Protein AF-A0A969PBF2-F1 (afdb_monomer_lite)

Secondary structure (DSSP, 8-state):
-TTGGGGGTSSSHHHHHHHHHHHHTT----------HHHHHHHHHHHHHHH--

Structure (mmCIF, N/CA/C/O backbone):
data_AF-A0A969PBF2-F1
#
_entry.id   AF-A0A969PBF2-F1
#
loop_
_atom_site.group_PDB
_atom_site.id
_atom_site.type_symbol
_atom_site.label_atom_id
_atom_site.label_alt_id
_atom_site.label_comp_id
_atom_site.label_asym_id
_atom_site.label_entity_id
_atom_site.label_seq_id
_atom_site.pdbx_PDB_ins_code
_atom_site.Cartn_x
_atom_site.Cartn_y
_atom_site.Cartn_z
_atom_site.occupancy
_atom_site.B_iso_or_equiv
_atom_site.auth_seq_id
_atom_site.auth_comp_id
_atom_site.auth_asym_id
_atom_site.auth_atom_id
_atom_site.pdbx_PDB_model_num
ATOM 1 N N . HIS A 1 1 ? 12.122 -0.522 2.502 1.00 71.81 1 HIS A N 1
ATOM 2 C CA . HIS A 1 1 ? 11.620 0.410 1.470 1.00 71.81 1 HIS A CA 1
ATOM 3 C C . HIS A 1 1 ? 10.100 0.495 1.611 1.00 71.81 1 HIS A C 1
ATOM 5 O O . HIS A 1 1 ? 9.498 -0.561 1.803 1.00 71.81 1 HIS A O 1
ATOM 11 N N . PRO A 1 2 ? 9.483 1.694 1.604 1.00 77.50 2 PRO A N 1
ATOM 12 C CA . PRO A 1 2 ? 8.017 1.828 1.603 1.00 77.50 2 PRO A CA 1
ATOM 13 C C . PRO A 1 2 ? 7.457 1.039 0.416 1.00 77.50 2 PRO A C 1
ATOM 15 O O . PRO A 1 2 ? 8.018 1.144 -0.651 1.00 77.50 2 PRO A O 1
ATOM 18 N N . PHE A 1 3 ? 6.424 0.209 0.564 1.00 88.12 3 PHE A N 1
ATOM 19 C CA . PHE A 1 3 ? 5.957 -0.734 -0.483 1.00 88.12 3 PHE A CA 1
ATOM 20 C C . PHE A 1 3 ? 6.803 -2.008 -0.705 1.00 88.12 3 PHE A C 1
ATOM 22 O O . PHE A 1 3 ? 6.530 -2.742 -1.645 1.00 88.12 3 PHE A O 1
ATOM 29 N N . SER A 1 4 ? 7.765 -2.368 0.159 1.00 86.88 4 SER A N 1
ATOM 30 C CA . SER A 1 4 ? 8.501 -3.651 0.019 1.00 86.88 4 SER A CA 1
ATOM 31 C C . SER A 1 4 ? 7.610 -4.897 0.074 1.00 86.88 4 SER A C 1
ATOM 33 O O . SER A 1 4 ? 7.982 -5.955 -0.412 1.00 86.88 4 SER A O 1
ATOM 35 N N . ALA A 1 5 ? 6.419 -4.789 0.663 1.00 88.94 5 ALA A N 1
ATOM 36 C CA . ALA A 1 5 ? 5.445 -5.873 0.663 1.00 88.94 5 ALA A CA 1
ATOM 37 C C . ALA A 1 5 ? 4.778 -6.091 -0.709 1.00 88.94 5 ALA A C 1
ATOM 39 O O . ALA A 1 5 ? 4.064 -7.070 -0.870 1.00 88.94 5 ALA A O 1
ATOM 40 N N . TRP A 1 6 ? 4.959 -5.197 -1.688 1.00 90.00 6 TRP A N 1
ATOM 41 C CA . TRP A 1 6 ? 4.289 -5.285 -2.992 1.00 90.00 6 TRP A CA 1
ATOM 42 C C . TRP A 1 6 ? 4.966 -6.257 -3.960 1.00 90.00 6 TRP A C 1
ATOM 44 O O . TRP A 1 6 ? 4.338 -6.663 -4.934 1.00 90.00 6 TRP A O 1
ATOM 54 N N . ASP A 1 7 ? 6.183 -6.713 -3.657 1.00 86.25 7 ASP A N 1
ATOM 55 C CA . ASP A 1 7 ? 6.867 -7.758 -4.429 1.00 86.25 7 ASP A CA 1
ATOM 56 C C . ASP A 1 7 ? 6.118 -9.104 -4.417 1.00 86.25 7 ASP A C 1
ATOM 58 O O . ASP A 1 7 ? 6.382 -9.959 -5.251 1.00 86.25 7 ASP A O 1
ATOM 62 N N . VAL A 1 8 ? 5.153 -9.298 -3.505 1.00 89.56 8 VAL A N 1
ATOM 63 C CA . VAL A 1 8 ? 4.271 -10.484 -3.503 1.00 89.56 8 VAL A CA 1
ATOM 64 C C . VAL A 1 8 ? 3.048 -10.332 -4.414 1.00 89.56 8 VAL A C 1
ATOM 66 O O . VAL A 1 8 ? 2.343 -11.306 -4.662 1.00 89.56 8 VAL A O 1
ATOM 69 N N . ILE A 1 9 ? 2.753 -9.108 -4.862 1.00 88.12 9 ILE A N 1
ATOM 70 C CA . ILE A 1 9 ? 1.581 -8.783 -5.688 1.00 88.12 9 ILE A CA 1
ATOM 71 C C . ILE A 1 9 ? 1.945 -8.873 -7.172 1.00 88.12 9 ILE A C 1
ATOM 73 O O . ILE A 1 9 ? 1.134 -9.329 -7.979 1.00 88.12 9 ILE A O 1
ATOM 77 N N . PHE A 1 10 ? 3.159 -8.455 -7.533 1.00 85.88 10 PHE A N 1
ATOM 78 C C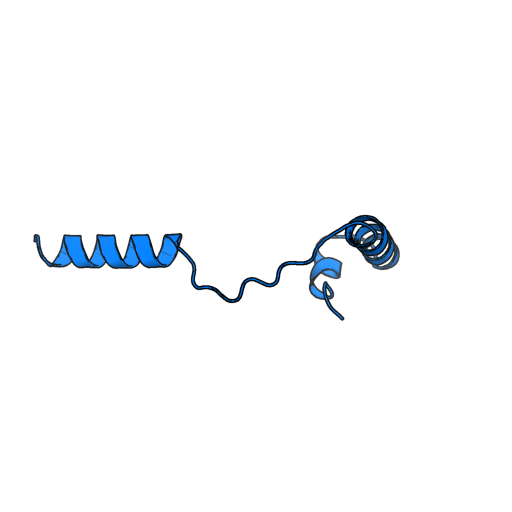A . PHE A 1 10 ? 3.658 -8.502 -8.904 1.00 85.88 10 PHE A CA 1
ATOM 79 C C . PHE A 1 10 ? 4.591 -9.690 -9.115 1.00 85.88 10 PHE A C 1
ATOM 81 O O . PHE A 1 10 ? 5.317 -10.108 -8.223 1.00 85.88 10 PHE A O 1
ATOM 88 N N . THR A 1 11 ? 4.578 -10.230 -10.331 1.00 83.56 11 THR A N 1
ATOM 89 C CA . THR A 1 11 ? 5.392 -11.397 -10.694 1.00 83.56 11 THR A CA 1
ATOM 90 C C . THR A 1 11 ? 6.882 -11.068 -10.830 1.00 83.56 11 THR A C 1
ATOM 92 O O . THR A 1 11 ? 7.709 -11.963 -10.694 1.00 83.56 11 THR A O 1
ATOM 95 N N . ASP A 1 12 ? 7.229 -9.804 -11.095 1.00 89.06 12 ASP A N 1
ATOM 96 C CA . ASP A 1 12 ? 8.608 -9.346 -11.275 1.00 89.06 12 ASP A CA 1
ATOM 97 C C . ASP A 1 12 ? 8.869 -8.040 -10.511 1.00 89.06 12 ASP A C 1
ATOM 99 O O . ASP A 1 12 ? 8.053 -7.116 -10.535 1.00 89.06 12 ASP A O 1
ATOM 103 N N . SER A 1 13 ? 10.036 -7.945 -9.869 1.00 87.69 13 SER A N 1
ATOM 104 C CA . SER A 1 13 ? 10.409 -6.789 -9.042 1.00 87.69 13 SER A CA 1
ATOM 105 C C . SER A 1 13 ? 10.597 -5.504 -9.860 1.00 87.69 13 SER A C 1
ATOM 107 O O . SER A 1 13 ? 10.223 -4.418 -9.411 1.00 87.69 13 SER A O 1
ATOM 109 N N . THR A 1 14 ? 11.079 -5.603 -11.102 1.00 91.19 14 THR A N 1
ATOM 110 C CA . THR A 1 14 ? 11.191 -4.449 -12.012 1.00 91.19 14 THR A CA 1
ATOM 111 C C . THR A 1 14 ? 9.811 -3.879 -12.322 1.00 91.19 14 THR A C 1
ATOM 113 O O . THR A 1 14 ? 9.625 -2.661 -12.365 1.00 91.19 14 THR A O 1
ATOM 116 N N . MET A 1 15 ? 8.822 -4.761 -12.493 1.00 90.38 15 MET A N 1
ATOM 117 C CA . MET A 1 15 ? 7.432 -4.363 -12.685 1.00 90.38 15 MET A CA 1
ATOM 118 C C . MET A 1 15 ? 6.860 -3.687 -11.429 1.00 90.38 15 MET A C 1
ATOM 120 O O . MET A 1 15 ? 6.209 -2.649 -11.571 1.00 90.38 15 MET A O 1
ATOM 124 N N . THR A 1 16 ? 7.141 -4.205 -10.223 1.00 92.31 16 THR A N 1
ATOM 125 C CA . THR A 1 16 ? 6.748 -3.567 -8.949 1.00 92.31 16 THR A CA 1
ATOM 126 C C . THR A 1 16 ? 7.257 -2.131 -8.875 1.00 92.31 16 THR A C 1
ATOM 128 O O . THR A 1 16 ? 6.479 -1.211 -8.625 1.00 92.31 16 THR A O 1
ATOM 131 N N . VAL A 1 17 ? 8.552 -1.922 -9.132 1.00 92.25 17 VAL A N 1
ATOM 132 C CA . VAL A 1 17 ? 9.186 -0.599 -9.043 1.00 92.25 17 VAL A CA 1
ATOM 133 C C . VAL A 1 17 ? 8.577 0.369 -10.056 1.00 92.25 17 VAL A C 1
ATOM 135 O O . VAL A 1 17 ? 8.219 1.485 -9.688 1.00 92.25 17 VAL A O 1
ATOM 138 N N . ALA A 1 18 ? 8.380 -0.067 -11.304 1.00 93.31 18 ALA A N 1
ATOM 139 C CA . ALA A 1 18 ? 7.766 0.764 -12.339 1.00 93.31 18 ALA A CA 1
ATOM 140 C C . ALA A 1 18 ? 6.309 1.142 -12.015 1.00 93.31 18 ALA A C 1
ATOM 142 O O . ALA A 1 18 ? 5.863 2.241 -12.350 1.00 93.31 18 ALA A O 1
ATOM 143 N N . ALA A 1 19 ? 5.552 0.245 -11.377 1.00 91.62 19 ALA A N 1
ATOM 144 C CA . ALA A 1 19 ? 4.187 0.528 -10.945 1.00 91.62 19 ALA A CA 1
ATOM 145 C C . ALA A 1 19 ? 4.157 1.526 -9.779 1.00 91.62 19 ALA A C 1
ATOM 147 O O . ALA A 1 19 ? 3.375 2.478 -9.815 1.00 91.62 19 ALA A O 1
ATOM 148 N N . VAL A 1 20 ? 5.023 1.337 -8.777 1.00 92.44 20 VAL A N 1
ATOM 149 C CA . VAL A 1 20 ? 5.150 2.251 -7.633 1.00 92.44 20 VAL A CA 1
ATOM 150 C C . VAL A 1 20 ? 5.527 3.649 -8.114 1.00 92.44 20 VAL A C 1
ATOM 152 O O . VAL A 1 20 ? 4.812 4.588 -7.782 1.00 92.44 20 VAL A O 1
ATOM 155 N N . ASP A 1 21 ? 6.566 3.779 -8.944 1.00 93.25 21 ASP A N 1
ATOM 156 C CA . ASP A 1 21 ? 7.046 5.057 -9.491 1.00 93.25 21 ASP A CA 1
ATOM 157 C C . ASP A 1 21 ? 5.918 5.876 -10.147 1.00 93.25 21 ASP A C 1
ATOM 159 O O . ASP A 1 21 ? 5.671 7.028 -9.783 1.00 93.25 21 ASP A O 1
ATOM 163 N N . ARG A 1 22 ? 5.138 5.242 -11.033 1.00 93.56 22 ARG A N 1
ATOM 164 C CA . ARG A 1 22 ? 4.006 5.889 -11.720 1.00 93.56 22 ARG A CA 1
ATOM 165 C C . ARG A 1 22 ? 2.903 6.340 -10.766 1.00 93.56 22 ARG A C 1
ATOM 167 O O . ARG A 1 22 ? 2.310 7.392 -10.990 1.00 93.56 22 ARG A O 1
ATOM 174 N N . LEU A 1 23 ? 2.599 5.543 -9.741 1.00 92.75 23 LEU A N 1
ATOM 175 C CA . LEU A 1 23 ? 1.549 5.862 -8.773 1.00 92.75 23 LEU A CA 1
ATOM 176 C C . 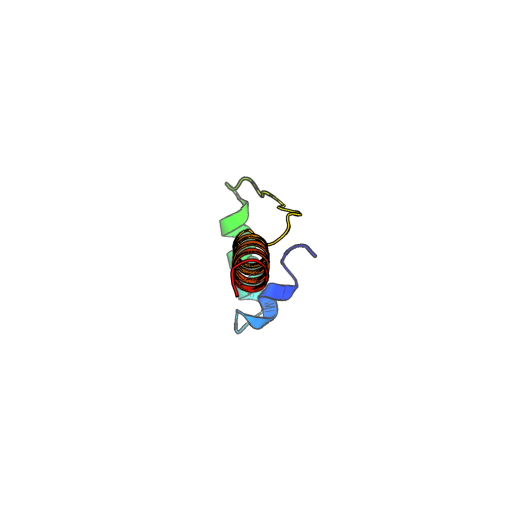LEU A 1 23 ? 1.968 6.998 -7.841 1.00 92.75 23 LEU A C 1
ATOM 178 O O . LEU A 1 23 ? 1.148 7.860 -7.535 1.00 92.75 23 LEU A O 1
ATOM 182 N N . VAL A 1 24 ? 3.227 7.017 -7.397 1.00 94.50 24 VAL A N 1
ATOM 183 C CA . VAL A 1 24 ? 3.697 8.015 -6.427 1.00 94.50 24 VAL A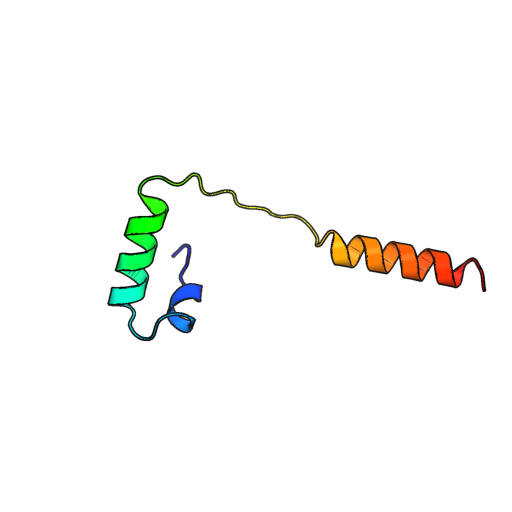 CA 1
ATOM 184 C C . VAL A 1 24 ? 4.030 9.367 -7.058 1.00 94.50 24 VAL A C 1
ATOM 186 O O . VAL A 1 24 ? 3.991 10.367 -6.348 1.00 94.50 24 VAL A O 1
ATOM 189 N N . HIS A 1 25 ? 4.293 9.431 -8.371 1.00 95.50 25 HIS A N 1
ATOM 190 C CA . HIS A 1 25 ? 4.705 10.662 -9.064 1.00 95.50 25 HIS A CA 1
ATOM 191 C C . HIS A 1 25 ? 3.759 11.859 -8.826 1.00 95.50 25 HIS A C 1
ATOM 193 O O . HIS A 1 25 ? 4.216 12.985 -8.639 1.00 95.50 25 HIS A O 1
ATOM 199 N N . HIS A 1 26 ? 2.446 11.623 -8.770 1.00 96.25 26 HIS A N 1
ATOM 200 C CA . HIS A 1 26 ? 1.444 12.661 -8.495 1.00 96.25 26 HIS A CA 1
ATOM 201 C C . HIS A 1 26 ? 0.448 12.232 -7.410 1.00 96.25 26 HIS A C 1
ATOM 203 O O . HIS A 1 26 ? -0.755 12.464 -7.536 1.00 96.25 26 HIS A O 1
ATOM 209 N N . ALA A 1 27 ? 0.935 11.597 -6.341 1.00 95.19 27 ALA A N 1
ATOM 210 C CA . ALA A 1 27 ? 0.100 11.188 -5.215 1.00 95.19 27 ALA A CA 1
ATOM 211 C C . ALA A 1 27 ? 0.463 11.909 -3.915 1.00 95.19 27 ALA A C 1
ATOM 213 O O . ALA A 1 27 ? 1.616 12.238 -3.646 1.00 95.19 27 ALA A O 1
ATOM 214 N N . LEU A 1 28 ? -0.548 12.077 -3.065 1.00 95.38 28 LEU A N 1
ATOM 215 C CA . LEU A 1 28 ? -0.363 12.355 -1.649 1.00 95.38 28 LEU A CA 1
ATOM 216 C C . LEU A 1 28 ? -0.463 11.031 -0.888 1.00 95.38 28 LEU A C 1
ATOM 218 O O . LEU A 1 28 ? -1.520 10.400 -0.872 1.00 95.38 28 LEU A O 1
ATOM 222 N N . ILE A 1 29 ? 0.631 10.609 -0.258 1.00 93.38 29 ILE A N 1
ATOM 223 C CA . ILE A 1 29 ? 0.656 9.390 0.553 1.00 93.38 29 ILE A CA 1
ATOM 224 C C . ILE A 1 29 ? 0.132 9.727 1.952 1.00 93.38 29 ILE A C 1
ATOM 226 O O . ILE A 1 29 ? 0.723 10.539 2.661 1.00 93.38 29 ILE A O 1
ATOM 230 N N . LEU A 1 30 ? -0.975 9.095 2.345 1.00 93.38 30 LEU A N 1
ATOM 231 C CA . LEU A 1 30 ? -1.558 9.219 3.680 1.00 93.38 30 LEU A CA 1
ATOM 232 C C . LEU A 1 30 ? -1.296 7.939 4.474 1.00 93.38 30 LEU A C 1
ATOM 234 O O . LEU A 1 30 ? -1.829 6.878 4.148 1.00 93.38 30 LEU A O 1
ATOM 238 N N . GLU A 1 31 ? -0.497 8.042 5.530 1.00 92.25 31 GLU A N 1
ATOM 239 C CA . GLU A 1 31 ? -0.274 6.940 6.460 1.00 92.25 31 GLU A CA 1
ATOM 240 C C . GLU A 1 31 ? -1.310 6.990 7.589 1.00 92.25 31 GLU A C 1
ATOM 242 O O . GLU A 1 31 ? -1.354 7.937 8.374 1.00 92.25 31 GLU A O 1
ATOM 247 N N . ILE A 1 32 ? -2.172 5.974 7.663 1.00 92.94 32 ILE A N 1
ATOM 248 C CA . ILE A 1 32 ? -3.254 5.908 8.649 1.00 92.94 32 ILE A CA 1
ATOM 249 C C . ILE A 1 32 ? -2.893 4.878 9.717 1.00 92.94 32 ILE A C 1
ATOM 251 O O . ILE A 1 32 ? -3.007 3.673 9.506 1.00 92.94 32 ILE A O 1
ATOM 255 N N . GLN A 1 33 ? -2.505 5.373 10.888 1.00 92.81 33 GLN A N 1
ATOM 256 C CA . GLN A 1 33 ? -2.223 4.580 12.086 1.00 92.81 33 GLN A CA 1
ATOM 257 C C . GLN A 1 33 ? -3.468 4.568 12.991 1.00 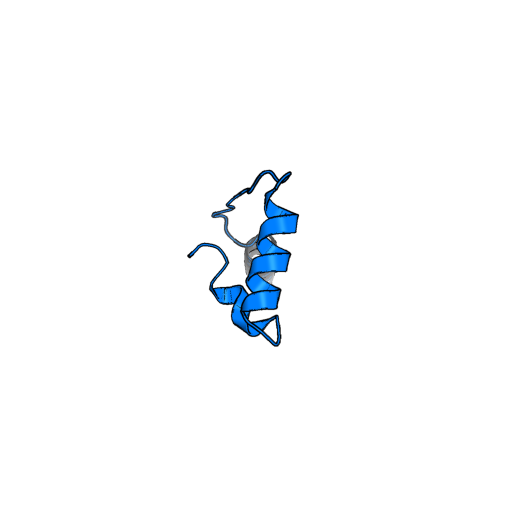92.81 33 GLN A C 1
ATOM 259 O O . GLN A 1 33 ? -3.477 5.153 14.071 1.00 92.81 33 GLN A O 1
ATOM 264 N N . ALA A 1 34 ? -4.563 3.970 12.5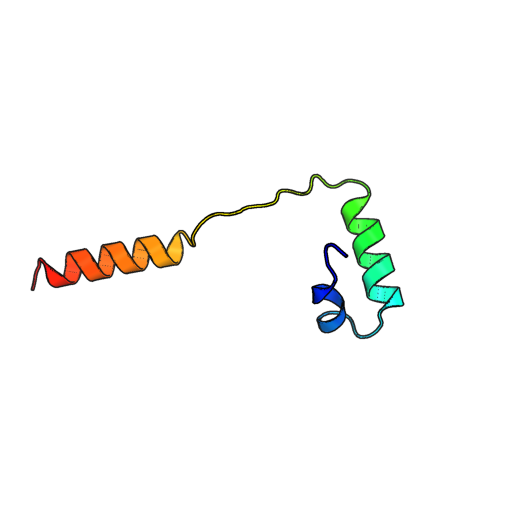12 1.00 92.81 34 ALA A N 1
ATOM 265 C CA . ALA A 1 34 ? -5.835 3.919 13.234 1.00 92.81 34 ALA A CA 1
ATOM 266 C C . ALA A 1 34 ? -6.360 2.486 13.363 1.00 92.81 34 ALA A C 1
ATOM 268 O O . ALA A 1 34 ? -6.143 1.636 12.499 1.00 92.81 34 ALA A O 1
ATOM 269 N N . GLU A 1 35 ? -7.096 2.224 14.441 1.00 93.00 35 GLU A N 1
ATOM 270 C CA . GLU A 1 35 ? -7.767 0.943 14.630 1.00 93.00 35 GLU A CA 1
ATOM 271 C C . GLU A 1 35 ? -8.889 0.727 13.603 1.00 93.00 35 GLU A C 1
ATOM 273 O O . GLU A 1 35 ? -9.536 1.661 13.128 1.00 93.00 35 GLU A O 1
ATOM 278 N N . SER A 1 36 ? -9.199 -0.538 13.311 1.00 93.62 36 SER A N 1
ATOM 279 C CA . SER A 1 36 ? -10.294 -0.880 12.402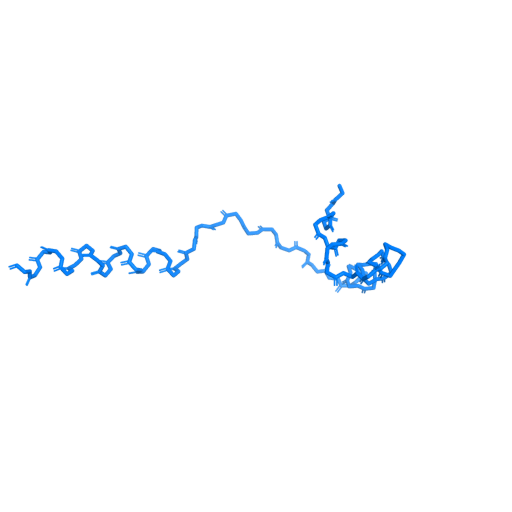 1.00 93.62 36 SER A CA 1
ATOM 280 C C . SER A 1 36 ? -11.652 -0.439 12.960 1.00 93.62 36 SER A C 1
ATOM 282 O O . SER A 1 36 ? -12.156 -1.024 13.924 1.00 93.62 36 SER A O 1
ATOM 284 N N . CYS A 1 37 ? -12.308 0.515 12.289 1.00 94.12 37 CYS A N 1
ATOM 285 C CA . CYS A 1 37 ? -13.679 0.931 12.617 1.00 94.12 37 CYS A CA 1
ATOM 286 C C . CYS A 1 37 ? -14.661 -0.252 12.624 1.00 94.12 37 CYS A C 1
ATOM 288 O O . CYS A 1 37 ? -15.586 -0.297 13.437 1.00 94.12 37 CYS A O 1
ATOM 290 N N . ARG A 1 38 ? -14.446 -1.247 11.747 1.00 94.81 38 ARG A N 1
ATOM 291 C CA . ARG A 1 38 ? -15.266 -2.468 11.693 1.00 94.81 38 ARG A CA 1
ATOM 292 C C . ARG A 1 38 ? -15.089 -3.321 12.945 1.00 94.81 38 ARG A C 1
ATOM 294 O O . ARG A 1 38 ? -16.078 -3.791 13.499 1.00 94.81 38 ARG A O 1
ATOM 301 N N . GLN A 1 39 ? -13.852 -3.494 13.411 1.00 95.19 39 GLN A N 1
ATOM 302 C CA . GLN A 1 39 ? -13.590 -4.241 14.642 1.00 95.19 39 GLN A CA 1
ATOM 303 C C . GLN A 1 39 ? -14.157 -3.520 15.865 1.00 95.19 39 GLN A C 1
ATOM 305 O O . GLN A 1 39 ? -14.758 -4.168 16.716 1.00 95.19 39 GLN A O 1
ATOM 310 N N . GLN A 1 40 ? -14.020 -2.194 15.943 1.00 93.75 40 GLN A N 1
ATOM 311 C CA . GLN A 1 40 ? -14.608 -1.400 17.025 1.00 93.75 40 GLN A CA 1
ATOM 312 C C . GLN A 1 40 ? -16.136 -1.525 17.049 1.00 93.75 40 GLN A C 1
ATOM 314 O O . GLN A 1 40 ? -16.708 -1.806 18.099 1.00 93.75 40 GLN A O 1
ATOM 319 N N . SER A 1 41 ? -16.789 -1.409 15.889 1.00 93.94 41 SER A N 1
ATOM 320 C CA . SER A 1 41 ? -18.245 -1.571 15.766 1.00 93.94 41 SER A CA 1
ATOM 321 C C . SER A 1 41 ? -18.693 -2.977 16.172 1.00 93.94 41 SER A C 1
ATOM 323 O O . SER A 1 41 ? -19.668 -3.134 16.904 1.00 93.94 41 SER A O 1
ATOM 325 N N . ALA A 1 42 ? -17.950 -4.009 15.755 1.00 94.62 42 ALA A N 1
ATOM 326 C CA . ALA A 1 42 ? -18.218 -5.382 16.162 1.00 94.62 42 ALA A CA 1
ATOM 327 C C . ALA A 1 42 ? -18.084 -5.543 17.683 1.00 94.62 42 ALA A C 1
ATOM 329 O O . ALA A 1 42 ? -19.009 -6.047 18.311 1.00 94.62 42 ALA A O 1
ATOM 330 N N . LYS A 1 43 ? -16.989 -5.061 18.291 1.00 93.12 43 LYS A N 1
ATOM 331 C CA . LYS A 1 43 ? -16.783 -5.081 19.752 1.00 93.12 43 LYS A CA 1
ATOM 332 C C . LYS A 1 43 ? -17.927 -4.386 20.495 1.00 93.12 43 LYS A C 1
ATOM 334 O O . LYS A 1 43 ? -18.441 -4.951 21.455 1.00 93.12 43 LYS A O 1
ATOM 339 N N . GLN A 1 44 ? -18.359 -3.212 20.032 1.00 91.12 44 GLN A N 1
ATOM 340 C CA . GLN A 1 44 ? -19.489 -2.481 20.615 1.00 91.12 44 GLN A CA 1
ATOM 341 C C . GLN A 1 44 ? -20.798 -3.273 20.508 1.00 91.12 44 GLN A C 1
ATOM 343 O O . GLN A 1 44 ? -21.522 -3.400 21.492 1.00 91.12 44 GLN A O 1
ATOM 348 N N . MET A 1 45 ? -21.076 -3.873 19.348 1.00 86.88 45 MET A N 1
ATOM 349 C CA . MET A 1 45 ? -22.270 -4.697 19.151 1.00 86.88 45 MET A CA 1
ATOM 350 C C . MET A 1 45 ? -22.245 -5.975 20.000 1.00 86.88 45 MET A C 1
ATOM 352 O O . MET A 1 45 ? -23.265 -6.344 20.581 1.00 86.88 45 MET A O 1
ATOM 356 N N . PHE A 1 46 ? -21.092 -6.642 20.111 1.00 86.44 46 PHE A N 1
ATOM 357 C CA . PHE A 1 46 ? -20.915 -7.781 21.014 1.00 86.44 46 PHE A CA 1
ATOM 358 C C . PHE A 1 46 ? -21.152 -7.373 22.468 1.00 86.44 46 PHE A C 1
ATOM 360 O O . PHE A 1 46 ? -21.873 -8.069 23.177 1.00 86.44 46 PHE A O 1
ATOM 367 N N . HIS A 1 47 ? -20.598 -6.235 22.890 1.00 82.06 47 HIS A N 1
ATOM 368 C CA . HIS A 1 47 ? -20.774 -5.714 24.240 1.00 82.06 47 HIS A CA 1
ATOM 369 C C . HIS A 1 47 ? -22.248 -5.411 24.545 1.00 82.06 47 HIS A C 1
ATOM 371 O O . HIS A 1 47 ? -22.773 -5.874 25.551 1.00 82.06 47 HIS A O 1
ATOM 377 N N . PHE A 1 48 ? -22.953 -4.731 23.638 1.00 79.50 48 PHE A N 1
ATOM 378 C CA . PHE A 1 48 ? -24.387 -4.469 23.777 1.00 79.50 48 PHE A CA 1
ATOM 379 C C . PHE A 1 48 ? -25.203 -5.766 23.890 1.00 79.50 48 PHE A C 1
ATOM 381 O O . PHE A 1 48 ? -26.035 -5.906 24.781 1.00 79.50 48 PHE A O 1
ATOM 388 N N . LYS A 1 49 ? -24.906 -6.760 23.044 1.00 77.69 49 LYS A N 1
ATOM 389 C CA . LYS A 1 49 ? -25.599 -8.057 23.037 1.00 77.69 49 LYS A CA 1
ATOM 390 C C . LYS A 1 49 ? -25.379 -8.883 24.313 1.00 77.69 49 LYS A C 1
ATOM 392 O O . LYS A 1 49 ? -26.191 -9.761 24.589 1.00 77.69 49 LYS A O 1
ATOM 397 N N . LEU A 1 50 ? -24.297 -8.636 25.056 1.00 76.94 50 LEU A N 1
ATOM 398 C CA . LEU A 1 50 ? -24.040 -9.253 26.363 1.00 76.94 50 LEU A CA 1
ATOM 399 C C . LEU A 1 50 ? -24.823 -8.579 27.497 1.00 76.94 50 LEU A C 1
ATOM 401 O O . LEU A 1 50 ? -25.125 -9.244 28.475 1.00 76.94 50 LEU A O 1
ATOM 405 N N . ILE A 1 51 ? -25.155 -7.291 27.368 1.00 72.38 51 ILE A N 1
ATOM 406 C CA . ILE A 1 51 ? -25.916 -6.539 28.380 1.00 72.38 51 ILE A CA 1
ATOM 407 C C . ILE A 1 51 ? -27.426 -6.789 28.246 1.00 72.38 51 ILE A C 1
ATOM 409 O O . ILE A 1 51 ? -28.156 -6.727 29.229 1.00 72.38 51 ILE A O 1
ATOM 413 N N . THR A 1 52 ? -27.911 -7.062 27.033 1.00 74.44 52 THR A N 1
ATOM 414 C CA . THR A 1 52 ? -29.344 -7.256 26.747 1.00 74.44 52 THR A CA 1
ATOM 415 C C . THR A 1 52 ? -29.807 -8.719 26.774 1.00 74.44 52 THR A C 1
ATOM 417 O O . THR A 1 52 ? -30.914 -9.005 26.319 1.00 74.44 52 THR A O 1
ATOM 420 N N . LYS A 1 53 ? -28.959 -9.654 27.206 1.00 54.47 53 LYS A N 1
ATOM 421 C CA . LYS A 1 53 ? -29.293 -11.072 27.401 1.00 54.47 53 LYS A CA 1
ATOM 422 C C . LYS A 1 53 ? -29.322 -11.392 28.885 1.00 54.47 53 LYS A C 1
ATOM 424 O O . LYS A 1 53 ? -30.166 -12.234 29.250 1.00 54.47 53 LYS A O 1
#

pLDDT: mean 88.66, std 7.81, range [54.47, 96.25]

Sequence (53 aa):
HPFSAWDVIFTDSTMTVAAVDRLVHHALILEIQAESCRQQSAKQMFHFKLITK

Foldseek 3Di:
DVCPVCCVVDPDPVVSVVVCCVVPVPDDDDDDPDDDPVVVVVVVVVVVVVVVD

Radius of gyration: 19.23 Å; chains: 1; bounding box: 41×24×41 Å